Protein AF-A0A3C0CYF7-F1 (afdb_monomer_lite)

pLDDT: mean 88.31, std 9.54, range [50.06, 97.88]

Sequence (142 aa):
ATLWSIFGPGAKTVRYLGENRQKQIEIIWNNGCRGILNIGKIDSWLPSYALVVTNKAVHSITLDTSRVYRALLENVLPYLAGETEAPPIPMTELIEPEMAAVAMMKSKNLGGIPVEISELSESDYAYDGTSFGVEYRRLSGY

Foldseek 3Di:
DVVCVVPNFAWWKKWFPDDDQWTWIWIAGPVGDIDIDTGHDDPDDDFDWDWDDDPPDIDIDGDPPVCVVVVVCVQAVCCVVVVDVDHSDDPVRVCRVVLNVLQHVVNVVVVGDMDTSVPDDPVSPPDDPPVVVVVVCVVVVD

Structure (mmCIF, N/CA/C/O backbone):
data_AF-A0A3C0CYF7-F1
#
_entry.id   AF-A0A3C0CYF7-F1
#
loop_
_atom_site.group_PDB
_atom_site.id
_atom_site.type_symbol
_atom_site.label_atom_id
_atom_site.label_alt_id
_atom_site.label_comp_id
_atom_site.label_asym_id
_atom_site.label_entity_id
_atom_site.label_seq_id
_atom_site.pdbx_PDB_ins_code
_atom_site.Cartn_x
_atom_site.Cartn_y
_atom_site.Cartn_z
_atom_site.occupancy
_atom_site.B_iso_or_equiv
_atom_site.auth_seq_id
_atom_site.auth_comp_id
_atom_site.auth_asym_id
_atom_site.auth_atom_id
_atom_site.pdbx_PDB_model_num
ATOM 1 N N . ALA A 1 1 ? 2.632 -0.909 0.286 1.00 54.41 1 ALA A N 1
ATOM 2 C CA . ALA A 1 1 ? 3.213 -2.018 -0.502 1.00 54.41 1 ALA A CA 1
ATOM 3 C C . ALA A 1 1 ? 2.452 -3.341 -0.333 1.00 54.41 1 ALA A C 1
ATOM 5 O O . ALA A 1 1 ? 1.878 -3.799 -1.305 1.00 54.41 1 ALA A O 1
ATOM 6 N N . THR A 1 2 ? 2.359 -3.941 0.863 1.00 73.62 2 THR A N 1
ATOM 7 C CA . THR A 1 2 ? 1.913 -5.348 1.005 1.00 73.62 2 THR A CA 1
ATOM 8 C C . THR A 1 2 ? 0.508 -5.669 0.473 1.00 73.62 2 THR A C 1
ATOM 10 O O . THR A 1 2 ? 0.342 -6.691 -0.178 1.00 73.62 2 THR A O 1
ATOM 13 N N . LEU A 1 3 ? -0.502 -4.821 0.711 1.00 88.00 3 LEU A N 1
ATOM 14 C CA . LEU A 1 3 ? -1.872 -5.115 0.257 1.00 88.00 3 LEU A CA 1
ATOM 15 C C . LEU A 1 3 ? -2.045 -4.981 -1.264 1.00 88.00 3 LEU A C 1
ATOM 17 O O . LEU A 1 3 ? -2.716 -5.812 -1.863 1.00 88.00 3 LEU A O 1
ATOM 21 N N . TRP A 1 4 ? -1.383 -4.008 -1.895 1.00 90.50 4 TRP A N 1
ATOM 22 C CA . TRP A 1 4 ? -1.375 -3.850 -3.356 1.00 90.50 4 TRP A CA 1
ATOM 23 C C . TRP A 1 4 ? -0.680 -5.011 -4.061 1.00 90.50 4 TRP A C 1
ATOM 25 O O . TRP A 1 4 ? -1.128 -5.441 -5.114 1.00 90.50 4 TRP A O 1
ATOM 35 N N . SER A 1 5 ? 0.358 -5.594 -3.457 1.00 86.44 5 SER A N 1
ATOM 36 C CA . SER A 1 5 ? 0.976 -6.812 -3.995 1.00 86.44 5 SER A CA 1
ATOM 37 C C . SER A 1 5 ? 0.053 -8.039 -3.938 1.00 86.44 5 SER A C 1
ATOM 39 O O . SER A 1 5 ? 0.290 -8.997 -4.665 1.00 86.44 5 SER A O 1
ATOM 41 N N . ILE A 1 6 ? -0.973 -8.033 -3.076 1.00 89.12 6 ILE A N 1
ATOM 42 C CA . ILE A 1 6 ? -1.930 -9.143 -2.923 1.00 89.12 6 ILE A CA 1
ATOM 43 C C . ILE A 1 6 ? -3.177 -8.918 -3.785 1.00 89.12 6 ILE A C 1
ATOM 45 O O . ILE A 1 6 ? -3.621 -9.837 -4.467 1.00 89.12 6 ILE A O 1
ATOM 49 N N . PHE A 1 7 ? -3.759 -7.719 -3.734 1.00 90.75 7 PHE A N 1
ATOM 50 C CA . PHE A 1 7 ? -5.033 -7.409 -4.390 1.00 90.75 7 PHE A CA 1
ATOM 51 C C . PHE A 1 7 ? -4.885 -6.717 -5.746 1.00 90.75 7 PHE A C 1
ATOM 53 O O . PHE A 1 7 ? -5.867 -6.631 -6.481 1.00 90.75 7 PHE A O 1
ATOM 60 N N . GLY A 1 8 ? -3.682 -6.258 -6.091 1.00 91.31 8 GLY A N 1
ATOM 61 C CA . GLY A 1 8 ? -3.451 -5.407 -7.251 1.00 91.31 8 GLY A CA 1
ATOM 62 C C . GLY A 1 8 ? -3.902 -3.959 -7.020 1.00 91.31 8 GLY A C 1
ATOM 63 O O . GLY A 1 8 ? -4.227 -3.570 -5.887 1.00 91.31 8 GLY A O 1
ATOM 64 N N . PRO A 1 9 ? -3.904 -3.149 -8.090 1.00 92.81 9 PRO A N 1
ATOM 65 C CA . PRO A 1 9 ? -4.405 -1.783 -8.044 1.00 92.81 9 PRO A CA 1
ATOM 66 C C . PRO A 1 9 ? -5.936 -1.732 -7.909 1.00 92.81 9 PRO A C 1
ATOM 68 O O . PRO A 1 9 ? -6.634 -2.741 -8.049 1.00 92.81 9 PRO A O 1
ATOM 71 N N . GLY A 1 10 ? -6.481 -0.542 -7.669 1.00 94.50 10 GLY A N 1
ATOM 72 C CA . GLY A 1 10 ? -7.923 -0.287 -7.612 1.00 94.50 10 GLY A CA 1
ATOM 73 C C . GLY A 1 10 ? -8.471 -0.150 -6.194 1.00 94.50 10 GLY A C 1
ATOM 74 O O . GLY A 1 10 ? -9.608 -0.558 -5.933 1.00 94.50 10 GLY A O 1
ATOM 75 N N . ALA A 1 11 ? -7.675 0.404 -5.283 1.00 95.62 11 ALA A N 1
ATOM 76 C CA . ALA A 1 11 ? -8.147 0.879 -3.996 1.00 95.62 11 ALA A CA 1
ATOM 77 C C . ALA A 1 11 ? -9.202 1.974 -4.224 1.00 95.62 11 ALA A C 1
ATOM 79 O O . ALA A 1 11 ? -9.016 2.905 -5.004 1.00 95.62 11 ALA A O 1
ATOM 80 N N . LYS A 1 12 ? -10.341 1.844 -3.550 1.00 97.06 12 LYS A N 1
ATOM 81 C CA . LYS A 1 12 ? -11.504 2.714 -3.738 1.00 97.06 12 LYS A CA 1
ATOM 82 C C . LYS A 1 12 ? -11.739 3.600 -2.529 1.00 97.06 12 LYS A C 1
ATOM 84 O O . LYS A 1 12 ? -11.816 4.818 -2.652 1.00 97.06 12 LYS A O 1
ATOM 89 N N . THR A 1 13 ? -11.871 2.984 -1.361 1.00 97.69 13 THR A N 1
ATOM 90 C CA . THR A 1 13 ? -12.285 3.666 -0.134 1.00 97.69 13 THR A CA 1
ATOM 91 C C . THR A 1 13 ? -11.305 3.351 0.976 1.00 97.69 13 THR A C 1
ATOM 93 O O . THR A 1 13 ? -10.892 2.201 1.131 1.00 97.69 13 THR A O 1
ATOM 96 N N . VAL A 1 14 ? -10.958 4.360 1.769 1.00 97.69 14 VAL A N 1
ATOM 97 C CA . VAL A 1 14 ? -10.064 4.228 2.917 1.00 97.69 14 VAL A CA 1
ATOM 98 C C . VAL A 1 14 ? -10.744 4.763 4.165 1.00 97.69 14 VAL A C 1
ATOM 100 O O . VAL A 1 14 ? -11.390 5.811 4.143 1.00 97.69 14 VAL A O 1
ATOM 103 N N . ARG A 1 15 ? -10.587 4.047 5.276 1.00 97.88 15 A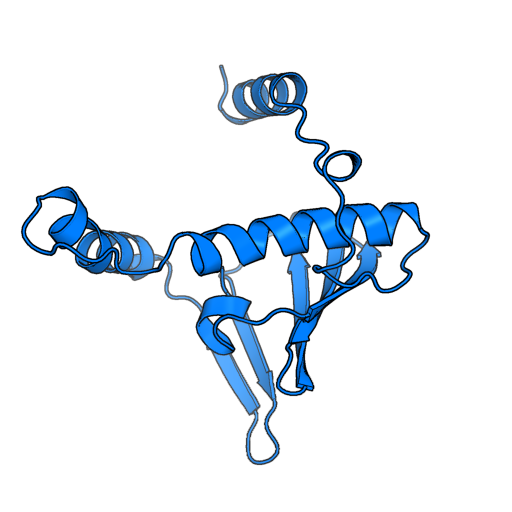RG A N 1
ATOM 104 C CA . ARG A 1 15 ? -11.141 4.428 6.570 1.00 97.88 15 ARG A CA 1
ATOM 105 C C . ARG A 1 15 ? -10.112 4.250 7.676 1.00 97.88 15 ARG A C 1
ATOM 107 O O . ARG A 1 15 ? -9.550 3.172 7.857 1.00 97.88 15 ARG A O 1
ATOM 114 N N . TYR A 1 16 ? -9.909 5.293 8.467 1.00 97.19 16 TYR A N 1
ATOM 115 C CA . TYR A 1 16 ? -9.177 5.193 9.721 1.00 97.19 16 TYR A CA 1
ATOM 116 C C . TYR A 1 16 ? -10.065 4.536 10.786 1.00 97.19 16 TYR A C 1
ATOM 118 O O . TYR A 1 16 ? -11.136 5.050 11.107 1.00 97.19 16 TYR A O 1
ATOM 126 N N . LEU A 1 17 ? -9.631 3.395 11.326 1.00 96.38 17 LEU A N 1
ATOM 127 C CA . LEU A 1 17 ? -10.397 2.642 12.327 1.00 96.38 17 LEU A CA 1
ATOM 128 C C . LEU A 1 17 ? -10.037 3.031 13.764 1.00 96.38 17 LEU A C 1
ATOM 130 O O . LEU A 1 17 ? -10.855 2.876 14.667 1.00 96.38 17 LEU A O 1
ATOM 134 N N . GLY A 1 18 ? -8.819 3.524 13.987 1.00 93.56 18 GLY A N 1
ATOM 135 C CA . GLY A 1 18 ? -8.330 3.881 15.313 1.00 93.56 18 GLY A CA 1
ATOM 136 C C . GLY A 1 18 ? -6.842 3.607 15.484 1.00 93.56 18 GLY A C 1
ATOM 137 O O . GLY A 1 18 ? -6.152 3.167 14.564 1.00 93.56 18 GLY A O 1
ATOM 138 N N . GLU A 1 19 ? -6.347 3.870 16.688 1.00 90.88 19 GLU A N 1
ATOM 139 C CA . GLU A 1 19 ? -4.950 3.657 17.050 1.00 90.88 19 GLU A CA 1
ATOM 140 C C . GLU A 1 19 ? -4.871 3.146 18.488 1.00 90.88 19 GLU A C 1
ATOM 142 O O . GLU A 1 19 ? -5.268 3.834 19.421 1.00 90.88 19 GLU A O 1
ATOM 147 N N . ASN A 1 20 ? -4.360 1.926 18.651 1.00 80.56 20 ASN A N 1
ATOM 148 C CA . ASN A 1 20 ? -4.058 1.309 19.943 1.00 80.56 20 ASN A CA 1
ATOM 149 C C . ASN A 1 20 ? -2.658 0.699 19.833 1.00 80.56 20 ASN A C 1
ATOM 151 O O . ASN A 1 20 ? -2.509 -0.454 19.433 1.00 80.56 20 ASN A O 1
ATOM 155 N N . ARG A 1 21 ? -1.623 1.509 20.105 1.00 84.38 21 ARG A N 1
ATOM 156 C CA . ARG A 1 21 ? -0.186 1.277 19.798 1.00 84.38 21 ARG A CA 1
ATOM 157 C C . ARG A 1 21 ? 0.164 1.223 18.307 1.00 84.38 21 ARG A C 1
ATOM 159 O O . ARG A 1 21 ? 1.212 1.724 17.910 1.00 84.38 21 ARG A O 1
ATOM 166 N N . GLN A 1 22 ? -0.716 0.659 17.488 1.00 86.81 22 GLN A N 1
ATOM 167 C CA . GLN A 1 22 ? -0.646 0.689 16.032 1.00 86.81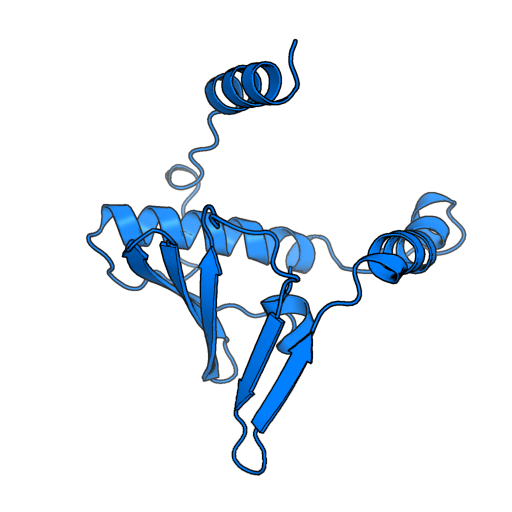 22 GLN A CA 1
ATOM 168 C C . GLN A 1 22 ? -1.904 1.340 15.466 1.00 86.81 22 GLN A C 1
ATOM 170 O O . GLN A 1 22 ? -3.005 1.139 15.985 1.00 86.81 22 GLN A O 1
ATOM 175 N N . LYS A 1 23 ? -1.731 2.104 14.390 1.00 91.06 23 LYS A N 1
ATOM 176 C CA . LYS A 1 23 ? -2.814 2.634 13.564 1.00 91.06 23 LYS A CA 1
ATOM 177 C C . LYS A 1 23 ? -3.439 1.489 12.784 1.00 91.06 23 LYS A C 1
ATOM 179 O O . LYS A 1 23 ? -2.712 0.699 12.182 1.00 91.06 23 LYS A O 1
ATOM 184 N N . GLN A 1 24 ? -4.763 1.439 12.773 1.00 94.56 24 GLN A N 1
ATOM 185 C CA . GLN A 1 24 ? -5.536 0.495 11.980 1.00 94.56 24 GLN A CA 1
ATOM 186 C C . GLN A 1 24 ? -6.259 1.236 10.864 1.00 94.56 24 GLN A C 1
ATOM 188 O O . GLN A 1 24 ? -6.941 2.240 11.094 1.00 94.56 24 GLN A O 1
ATOM 193 N N . ILE A 1 25 ? -6.096 0.730 9.650 1.00 95.44 25 ILE A N 1
ATOM 194 C CA . ILE A 1 25 ? -6.617 1.342 8.434 1.00 95.44 25 ILE A CA 1
ATOM 195 C C . ILE A 1 25 ? -7.380 0.270 7.674 1.00 95.44 25 ILE A C 1
ATOM 197 O O . ILE A 1 25 ? -6.841 -0.796 7.394 1.00 95.44 25 ILE A O 1
ATOM 201 N N . GLU A 1 26 ? -8.625 0.551 7.335 1.00 97.38 26 GLU A N 1
ATOM 202 C CA . GLU A 1 26 ? -9.413 -0.249 6.408 1.00 97.38 26 GLU A CA 1
ATOM 203 C C . GLU A 1 26 ? -9.279 0.324 5.000 1.00 97.38 26 GLU A C 1
ATOM 205 O O . GLU A 1 26 ? -9.347 1.537 4.806 1.00 97.38 26 GLU A O 1
ATOM 210 N N . ILE A 1 27 ? -9.109 -0.561 4.021 1.00 97.25 27 ILE A N 1
ATOM 211 C CA . ILE A 1 27 ? -9.087 -0.220 2.601 1.00 97.25 27 ILE A CA 1
ATOM 212 C C . ILE A 1 27 ? -10.021 -1.184 1.869 1.00 97.25 27 ILE A C 1
ATOM 214 O O . ILE A 1 27 ? -9.980 -2.396 2.099 1.00 97.25 27 ILE A O 1
ATOM 218 N N . ILE A 1 28 ? -10.866 -0.648 0.994 1.00 97.50 28 ILE A N 1
ATOM 219 C CA . ILE A 1 28 ? -11.791 -1.405 0.149 1.00 97.50 28 ILE A CA 1
ATOM 220 C C . ILE A 1 28 ? -11.399 -1.177 -1.307 1.00 97.50 28 ILE A C 1
ATOM 222 O O . ILE A 1 28 ? -11.237 -0.032 -1.724 1.00 97.50 28 ILE A O 1
ATOM 226 N N . TRP A 1 29 ? -11.260 -2.258 -2.070 1.00 96.75 29 TRP A N 1
ATOM 227 C CA . TRP A 1 29 ? -10.974 -2.236 -3.505 1.00 96.75 29 TRP A CA 1
ATOM 228 C C . TRP A 1 29 ? -12.263 -2.242 -4.332 1.00 96.75 29 TRP A C 1
ATOM 230 O O . TRP A 1 29 ? -13.317 -2.687 -3.873 1.00 96.75 29 TRP A O 1
ATOM 240 N N . ASN A 1 30 ? -12.174 -1.811 -5.592 1.00 95.81 30 ASN A N 1
ATOM 241 C CA . ASN A 1 30 ? -13.292 -1.802 -6.547 1.00 95.81 30 ASN A CA 1
ATOM 242 C C . ASN A 1 30 ? -13.924 -3.185 -6.774 1.00 95.81 30 ASN A C 1
ATOM 244 O O . ASN A 1 30 ? -15.107 -3.287 -7.087 1.00 95.81 30 ASN A O 1
ATOM 248 N N . ASN A 1 31 ? -13.149 -4.254 -6.592 1.00 92.31 31 ASN A N 1
ATOM 249 C CA . ASN A 1 31 ? -13.611 -5.639 -6.697 1.00 92.31 31 ASN A CA 1
ATOM 250 C C . ASN A 1 31 ? -14.309 -6.158 -5.420 1.00 92.31 31 ASN A C 1
ATOM 252 O O . ASN A 1 31 ? -14.685 -7.328 -5.363 1.00 92.31 31 ASN A O 1
ATOM 256 N N . GLY A 1 32 ? -14.464 -5.319 -4.390 1.00 92.94 32 GLY A N 1
ATOM 257 C CA . GLY A 1 32 ? -15.079 -5.675 -3.111 1.00 92.94 32 GLY A CA 1
ATOM 258 C C . GLY A 1 32 ? -14.131 -6.337 -2.106 1.00 92.94 32 GLY A C 1
ATOM 259 O O . GLY A 1 32 ? -14.554 -6.631 -0.986 1.00 92.94 32 GLY A O 1
ATOM 260 N N . CYS A 1 33 ? -12.858 -6.556 -2.451 1.00 94.81 33 CYS A N 1
ATOM 261 C CA . CYS A 1 33 ? -11.864 -7.015 -1.486 1.00 94.81 33 CYS A CA 1
ATOM 262 C C . CYS A 1 33 ? -11.647 -5.959 -0.396 1.00 94.81 33 CYS A C 1
ATOM 264 O O . CYS A 1 33 ? -11.604 -4.757 -0.661 1.00 94.81 33 CYS A O 1
ATOM 266 N N . ARG A 1 34 ? -11.484 -6.428 0.843 1.00 96.25 34 ARG A N 1
ATOM 267 C CA . ARG A 1 34 ? -11.257 -5.590 2.021 1.00 96.25 34 ARG A CA 1
ATOM 268 C C . ARG A 1 34 ? -9.932 -5.968 2.664 1.00 96.25 34 ARG A C 1
ATOM 270 O O . ARG A 1 34 ? -9.719 -7.128 3.011 1.00 96.25 34 ARG A O 1
ATOM 277 N N . GLY A 1 35 ? -9.073 -4.978 2.855 1.00 95.31 35 GLY A N 1
ATOM 278 C CA . GLY A 1 35 ? -7.827 -5.097 3.598 1.00 95.31 35 GLY A CA 1
ATOM 279 C C . GLY A 1 35 ? -7.891 -4.309 4.900 1.00 95.31 35 GLY A C 1
ATOM 280 O O . GLY A 1 35 ? -8.464 -3.222 4.946 1.00 95.31 35 GLY A O 1
ATOM 281 N N . ILE A 1 36 ? -7.276 -4.850 5.952 1.00 94.81 36 ILE A N 1
ATOM 282 C CA . ILE A 1 36 ? -6.986 -4.106 7.179 1.00 94.81 36 ILE A CA 1
ATOM 283 C C . ILE A 1 36 ? -5.473 -4.062 7.343 1.00 94.81 36 ILE A C 1
ATOM 285 O O . ILE A 1 36 ? -4.802 -5.094 7.326 1.00 94.81 36 ILE A O 1
ATOM 289 N N . LEU A 1 37 ? -4.946 -2.854 7.475 1.00 92.81 37 LEU A N 1
ATOM 290 C CA . LEU A 1 37 ? -3.532 -2.574 7.608 1.00 92.81 37 LEU A CA 1
ATOM 291 C C . LEU A 1 37 ? -3.250 -2.042 9.010 1.00 92.81 37 LEU A C 1
ATOM 293 O O . LEU A 1 37 ? -3.804 -1.021 9.416 1.00 92.81 37 LEU A O 1
ATOM 297 N N . ASN A 1 38 ? -2.356 -2.728 9.719 1.00 91.12 38 ASN A N 1
ATOM 298 C CA . ASN A 1 38 ? -1.874 -2.321 11.032 1.00 91.12 38 ASN A CA 1
ATOM 299 C C . ASN A 1 38 ? -0.454 -1.772 10.891 1.00 91.12 38 ASN A C 1
ATOM 301 O O . ASN A 1 38 ? 0.451 -2.496 10.474 1.00 91.12 38 ASN A O 1
ATOM 305 N N . ILE A 1 39 ? -0.256 -0.493 11.216 1.00 87.12 39 ILE A N 1
ATOM 306 C CA . ILE A 1 39 ? 1.046 0.181 11.129 1.00 87.12 39 ILE A CA 1
ATOM 307 C C . ILE A 1 39 ? 1.334 0.900 12.439 1.00 87.12 39 ILE A C 1
ATOM 309 O O . ILE A 1 39 ? 0.561 1.740 12.891 1.00 87.12 39 ILE A O 1
ATOM 313 N N . GLY A 1 40 ? 2.492 0.639 13.028 1.00 83.75 40 GLY A N 1
ATOM 314 C CA . GLY A 1 40 ? 2.971 1.387 14.181 1.00 83.75 40 GLY A CA 1
ATOM 315 C C . GLY A 1 40 ? 4.230 0.777 14.763 1.00 83.75 40 GLY A C 1
ATOM 316 O O . GLY A 1 40 ? 4.731 -0.235 14.268 1.00 83.75 40 GLY A O 1
ATOM 317 N N . LYS A 1 41 ? 4.739 1.405 15.823 1.00 77.81 41 LYS A N 1
ATOM 318 C CA . LYS A 1 41 ? 5.894 0.882 16.551 1.00 77.81 41 LYS A CA 1
ATOM 319 C C . LYS A 1 41 ? 5.539 -0.462 17.182 1.00 77.81 41 LYS A C 1
ATOM 321 O O . LYS A 1 41 ? 4.430 -0.660 17.673 1.00 77.81 41 LYS A O 1
ATOM 326 N N . ILE A 1 42 ? 6.505 -1.366 17.148 1.00 75.44 42 ILE A N 1
ATOM 327 C CA . ILE A 1 42 ? 6.448 -2.673 17.791 1.00 75.44 42 ILE A CA 1
ATOM 328 C C . ILE A 1 42 ? 7.582 -2.747 18.806 1.00 75.44 42 ILE A C 1
ATOM 330 O O . ILE A 1 42 ? 8.689 -2.288 18.529 1.00 75.44 42 ILE A O 1
ATOM 334 N N . ASP A 1 43 ? 7.298 -3.312 19.977 1.00 74.25 4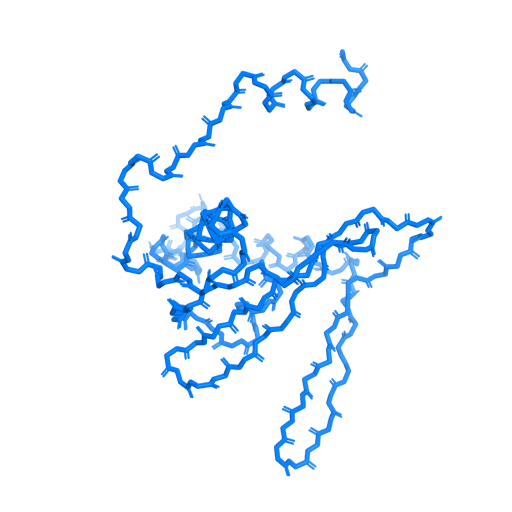3 ASP A N 1
ATOM 335 C CA . ASP A 1 43 ? 8.270 -3.441 21.073 1.00 74.25 43 ASP A CA 1
ATOM 336 C C . ASP A 1 43 ? 9.336 -4.513 20.785 1.00 74.25 43 ASP A C 1
ATOM 338 O O . ASP A 1 43 ? 10.329 -4.647 21.494 1.00 74.25 43 ASP A O 1
ATOM 342 N N . SER A 1 44 ? 9.129 -5.324 19.750 1.00 73.25 44 SER A N 1
ATOM 343 C CA . SER A 1 44 ? 10.027 -6.397 19.332 1.00 73.25 44 SER A CA 1
ATOM 344 C C . SER A 1 44 ? 9.976 -6.545 17.821 1.00 73.25 44 SER A C 1
ATOM 346 O O . SER A 1 44 ? 8.933 -6.314 17.213 1.00 73.25 44 SER A O 1
ATOM 348 N N . TRP A 1 45 ? 11.099 -6.926 17.213 1.00 69.19 45 TRP A N 1
ATOM 349 C CA . TRP A 1 45 ? 11.172 -7.132 15.771 1.00 69.19 45 TRP A CA 1
ATOM 350 C C . TRP A 1 45 ? 10.236 -8.268 15.344 1.00 69.19 45 TRP A C 1
ATOM 352 O O . TRP A 1 45 ? 10.337 -9.387 15.846 1.00 69.19 45 TRP A O 1
ATOM 362 N N . LEU A 1 46 ? 9.331 -7.973 14.411 1.00 64.50 46 LEU A N 1
ATOM 363 C CA . LEU A 1 46 ? 8.453 -8.945 13.770 1.00 64.50 46 LEU A CA 1
ATOM 364 C C . LEU A 1 46 ? 8.534 -8.748 12.253 1.00 64.50 46 LEU A C 1
ATOM 366 O O . LEU A 1 46 ? 8.445 -7.605 11.793 1.00 64.50 46 LEU A O 1
ATOM 370 N N . PRO A 1 47 ? 8.678 -9.830 11.468 1.00 71.38 47 PRO A N 1
ATOM 371 C CA . PRO A 1 47 ? 8.575 -9.733 10.023 1.00 71.38 47 PRO A CA 1
ATOM 372 C C . PRO A 1 47 ? 7.154 -9.318 9.639 1.00 71.38 47 PRO A C 1
ATOM 374 O O . PRO A 1 47 ? 6.174 -9.710 10.278 1.00 71.38 47 PRO A O 1
ATOM 377 N N . SER A 1 48 ? 7.034 -8.541 8.565 1.00 82.00 48 SER A N 1
ATOM 378 C CA . SER A 1 48 ? 5.734 -8.217 7.984 1.00 82.00 48 SER A CA 1
ATOM 379 C C . SER A 1 48 ? 5.001 -9.505 7.609 1.00 82.00 48 SER A C 1
ATOM 381 O O . SER A 1 48 ? 5.556 -10.368 6.925 1.00 82.00 48 SER A O 1
ATOM 383 N N . TYR A 1 49 ? 3.747 -9.623 8.030 1.00 86.94 49 TYR A N 1
ATOM 384 C CA . TYR A 1 49 ? 2.892 -10.756 7.701 1.00 86.94 49 TYR A CA 1
ATOM 385 C C . TYR A 1 49 ? 1.546 -10.282 7.161 1.00 86.94 49 TYR A C 1
ATOM 387 O O . TYR A 1 49 ? 1.107 -9.161 7.422 1.00 86.94 49 TYR A O 1
ATOM 395 N N . ALA A 1 50 ? 0.889 -11.151 6.405 1.00 89.75 50 ALA A N 1
ATOM 396 C CA . ALA A 1 50 ? -0.466 -10.960 5.922 1.00 89.75 50 ALA A CA 1
ATOM 397 C C . ALA A 1 50 ? -1.277 -12.234 6.160 1.00 89.75 50 ALA A C 1
ATOM 399 O O . ALA A 1 50 ? -0.785 -13.349 5.976 1.00 89.75 50 ALA A O 1
ATOM 400 N N . LEU A 1 51 ? -2.532 -12.057 6.563 1.00 92.38 51 LEU A N 1
ATOM 401 C CA . LEU A 1 51 ? -3.523 -13.123 6.614 1.00 92.38 51 LEU A CA 1
ATOM 402 C C . LEU A 1 51 ? -4.557 -12.845 5.530 1.00 92.38 51 LEU A C 1
ATOM 404 O O . LEU A 1 51 ? -5.222 -11.811 5.555 1.00 92.38 51 LEU A O 1
ATOM 408 N N . VAL A 1 52 ? -4.672 -13.763 4.578 1.00 92.81 52 VAL A N 1
ATOM 409 C CA . VAL A 1 52 ? -5.634 -13.680 3.481 1.00 92.81 52 VAL A CA 1
ATOM 410 C C . VAL A 1 52 ? -6.713 -14.718 3.727 1.00 92.81 52 VAL A C 1
ATOM 412 O O . VAL A 1 52 ? -6.452 -15.920 3.722 1.00 92.81 52 VAL A O 1
ATOM 415 N N . VAL A 1 53 ? -7.933 -14.245 3.953 1.00 94.50 53 VAL A N 1
ATOM 416 C CA . VAL A 1 53 ? -9.105 -15.098 4.147 1.00 94.50 53 VAL A CA 1
ATOM 417 C C . VAL A 1 53 ? -9.911 -15.102 2.857 1.00 94.50 53 VAL A C 1
ATOM 419 O O . VAL A 1 53 ? -10.312 -14.051 2.363 1.00 94.50 53 VAL A O 1
ATOM 422 N N . THR A 1 54 ? -10.144 -16.291 2.312 1.00 92.38 54 THR A N 1
ATOM 423 C CA . THR A 1 54 ? -10.991 -16.515 1.134 1.00 92.38 54 THR A CA 1
ATOM 424 C C . THR A 1 54 ? -12.210 -17.353 1.522 1.00 92.38 54 THR A C 1
ATOM 426 O O . THR A 1 54 ? -12.328 -17.814 2.656 1.00 92.38 54 THR A O 1
ATOM 429 N N . ASN A 1 55 ? -13.108 -17.614 0.572 1.00 92.44 55 ASN A N 1
ATOM 430 C CA . ASN A 1 55 ? -14.236 -18.525 0.786 1.00 92.44 55 ASN A CA 1
ATOM 431 C C . ASN A 1 55 ? -13.836 -20.009 0.909 1.00 92.44 55 ASN A C 1
ATOM 433 O O . ASN A 1 55 ? -14.681 -20.829 1.258 1.00 92.44 55 ASN A O 1
ATOM 437 N N . LYS A 1 56 ? -12.586 -20.368 0.589 1.00 95.00 56 LYS A N 1
ATOM 438 C CA . LYS A 1 56 ? -12.106 -21.761 0.566 1.00 95.00 56 LYS A CA 1
ATOM 439 C C . LYS A 1 56 ? -11.022 -22.046 1.598 1.00 95.00 56 LYS A C 1
ATOM 441 O O . LYS A 1 56 ? -10.913 -23.176 2.061 1.00 95.00 56 LYS A O 1
ATOM 446 N N . ALA A 1 57 ? -10.196 -21.055 1.913 1.00 94.62 57 ALA A N 1
ATOM 447 C CA . ALA A 1 57 ? -9.011 -21.241 2.734 1.00 94.62 57 ALA A CA 1
ATOM 448 C C . ALA A 1 57 ? -8.558 -19.942 3.403 1.00 94.62 57 ALA A C 1
ATOM 450 O O . ALA A 1 57 ? -8.864 -18.834 2.949 1.00 94.62 57 ALA A O 1
ATOM 451 N N . VAL A 1 58 ? -7.768 -20.116 4.461 1.00 95.50 58 VAL A N 1
ATOM 452 C CA . VAL A 1 58 ? -6.993 -19.058 5.104 1.00 95.50 58 VAL A CA 1
ATOM 453 C C . VAL A 1 58 ? -5.528 -19.270 4.748 1.00 95.50 58 VAL A C 1
ATOM 455 O O . VAL A 1 58 ? -4.985 -20.353 4.961 1.00 95.50 58 VAL A O 1
ATOM 458 N N . HIS A 1 59 ? -4.891 -18.233 4.219 1.00 92.81 59 HIS A N 1
ATOM 459 C CA . HIS A 1 59 ? -3.474 -18.228 3.881 1.00 92.81 59 HIS A CA 1
ATOM 460 C C . HIS A 1 59 ? -2.732 -17.277 4.816 1.00 92.81 59 HIS A C 1
ATOM 462 O O . HIS A 1 59 ? -3.148 -16.134 5.005 1.00 92.81 59 HIS A O 1
ATOM 468 N N . SER A 1 60 ? -1.621 -17.743 5.382 1.00 92.00 60 SER A N 1
ATOM 469 C CA . SER A 1 60 ? -0.681 -16.897 6.112 1.00 92.00 60 SER A CA 1
ATOM 470 C C . SER A 1 60 ? 0.566 -16.703 5.265 1.00 92.00 60 SER A C 1
ATOM 472 O O . SER A 1 60 ? 1.162 -17.673 4.799 1.00 92.00 60 SER A O 1
ATOM 474 N N . ILE A 1 61 ? 0.923 -15.445 5.034 1.00 89.62 61 ILE A N 1
ATOM 475 C CA . ILE A 1 61 ? 2.100 -15.048 4.272 1.00 89.62 61 ILE A CA 1
ATOM 476 C C . ILE A 1 61 ? 3.026 -14.324 5.238 1.00 89.62 61 ILE A C 1
ATOM 478 O O . ILE A 1 61 ? 2.638 -13.322 5.836 1.00 89.62 61 ILE A O 1
ATOM 482 N N . THR A 1 62 ? 4.254 -14.808 5.371 1.00 87.88 62 THR A N 1
ATOM 483 C CA . THR A 1 62 ? 5.320 -14.122 6.105 1.00 87.88 62 THR A CA 1
ATOM 484 C C . THR A 1 62 ? 6.374 -13.675 5.110 1.00 87.88 62 THR A C 1
ATOM 486 O O . THR A 1 62 ? 6.822 -14.464 4.278 1.00 87.88 62 THR A O 1
ATOM 489 N N . LEU A 1 63 ? 6.749 -12.400 5.167 1.00 82.75 63 LEU A N 1
ATOM 490 C CA . LEU A 1 63 ? 7.732 -11.837 4.255 1.00 82.75 63 LEU A CA 1
ATOM 491 C C . LEU A 1 63 ? 9.143 -12.307 4.629 1.00 82.75 63 LEU A C 1
ATOM 493 O O . LEU A 1 63 ? 9.621 -12.036 5.729 1.00 82.75 63 LEU A O 1
ATOM 497 N N . ASP A 1 64 ? 9.827 -12.946 3.683 1.00 84.69 64 ASP A N 1
ATOM 498 C CA . ASP A 1 64 ? 11.260 -13.221 3.784 1.00 84.69 64 ASP A CA 1
ATOM 499 C C . ASP A 1 64 ? 12.051 -11.965 3.399 1.00 84.69 64 ASP A C 1
ATOM 501 O O . ASP A 1 64 ? 12.297 -11.682 2.222 1.00 84.69 64 ASP A O 1
ATOM 505 N N . THR A 1 65 ? 12.444 -11.193 4.411 1.00 81.56 65 THR A N 1
ATOM 506 C CA . THR A 1 65 ? 13.149 -9.917 4.242 1.00 81.56 65 THR A CA 1
ATOM 507 C C . THR A 1 65 ? 14.507 -10.064 3.556 1.00 81.56 65 THR A C 1
ATOM 509 O O . THR A 1 65 ? 14.972 -9.101 2.947 1.00 81.56 65 THR A O 1
ATOM 512 N N . SER A 1 66 ? 15.119 -11.255 3.575 1.00 85.56 66 SER A N 1
ATOM 513 C CA . SER A 1 66 ? 16.424 -11.497 2.946 1.00 85.56 66 SER A CA 1
ATOM 514 C C . SER A 1 66 ? 16.373 -11.461 1.414 1.00 85.56 66 SER A C 1
ATOM 516 O O . SER A 1 66 ? 17.388 -11.214 0.760 1.00 85.56 66 SER A O 1
ATOM 518 N N . ARG A 1 67 ? 15.187 -11.661 0.823 1.00 86.81 67 ARG A N 1
ATOM 519 C CA . ARG A 1 67 ? 15.000 -11.763 -0.635 1.00 86.81 67 ARG A CA 1
ATOM 520 C C . ARG A 1 67 ? 14.425 -10.504 -1.278 1.00 86.81 67 ARG A C 1
ATOM 522 O O . ARG A 1 67 ? 14.554 -10.339 -2.488 1.00 86.81 67 ARG A O 1
ATOM 529 N N . VAL A 1 68 ? 13.828 -9.609 -0.489 1.00 86.06 68 VAL A N 1
ATOM 530 C CA . VAL A 1 68 ? 13.066 -8.449 -0.991 1.00 86.06 68 VAL A CA 1
ATOM 531 C C . VAL A 1 68 ? 13.932 -7.503 -1.817 1.00 86.06 68 VAL A C 1
ATOM 533 O O . VAL A 1 68 ? 13.533 -7.104 -2.905 1.00 86.06 68 VAL A O 1
ATOM 536 N N . TYR A 1 69 ? 15.124 -7.159 -1.327 1.00 88.69 69 TYR A N 1
ATOM 537 C CA . TYR A 1 69 ? 15.978 -6.184 -2.008 1.00 88.69 69 TYR A CA 1
ATOM 538 C C . TYR A 1 69 ? 16.497 -6.703 -3.352 1.00 88.69 69 TYR A C 1
ATOM 540 O O . TYR A 1 69 ? 16.467 -5.989 -4.351 1.00 88.69 69 TYR A O 1
ATOM 548 N N . ARG A 1 70 ? 16.908 -7.977 -3.396 1.00 92.75 70 ARG A N 1
ATOM 549 C CA . ARG A 1 70 ? 17.298 -8.640 -4.645 1.00 92.75 70 ARG A CA 1
ATOM 550 C C . ARG A 1 70 ? 16.138 -8.649 -5.639 1.00 92.75 70 ARG A C 1
ATOM 552 O O . ARG A 1 70 ? 16.323 -8.211 -6.766 1.00 92.75 70 ARG A O 1
ATOM 559 N N . ALA A 1 71 ? 14.955 -9.084 -5.201 1.00 91.38 71 ALA A N 1
ATOM 560 C CA . ALA A 1 71 ? 13.774 -9.134 -6.057 1.00 91.38 71 ALA A CA 1
ATOM 561 C C . ALA A 1 71 ? 13.404 -7.745 -6.604 1.00 91.38 71 ALA A C 1
ATOM 563 O O . ALA A 1 71 ? 13.065 -7.620 -7.776 1.00 91.38 71 ALA A O 1
ATOM 564 N N . LEU A 1 72 ? 13.514 -6.689 -5.790 1.00 91.62 72 LEU A N 1
ATOM 565 C CA . LEU A 1 72 ? 13.304 -5.313 -6.243 1.00 91.62 72 LEU A CA 1
ATOM 566 C C . LEU A 1 72 ? 14.272 -4.940 -7.374 1.00 91.62 72 LEU A C 1
ATOM 568 O O . LEU A 1 72 ? 13.832 -4.473 -8.422 1.00 91.62 72 LEU A O 1
ATOM 572 N N . LEU A 1 73 ? 15.575 -5.155 -7.174 1.00 94.81 73 LEU A N 1
ATOM 573 C CA . LEU A 1 73 ? 16.590 -4.814 -8.173 1.00 94.81 73 LEU A CA 1
ATOM 574 C C . LEU A 1 73 ? 16.401 -5.597 -9.473 1.00 94.81 73 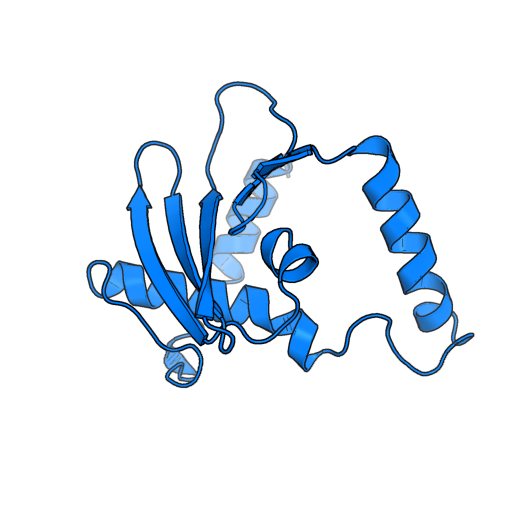LEU A C 1
ATOM 576 O O . LEU A 1 73 ? 16.449 -5.002 -10.544 1.00 94.81 73 LEU A O 1
ATOM 580 N N . GLU A 1 74 ? 16.127 -6.898 -9.384 1.00 95.12 74 GLU A N 1
ATOM 581 C CA . GLU A 1 74 ? 15.887 -7.755 -10.553 1.00 95.12 74 GLU A CA 1
ATOM 582 C C . GLU A 1 74 ? 14.702 -7.269 -11.406 1.00 95.12 74 GLU A C 1
ATOM 584 O O . GLU A 1 74 ? 14.724 -7.435 -12.620 1.00 95.12 74 GLU A O 1
ATOM 589 N N . ASN A 1 75 ? 13.697 -6.625 -10.800 1.00 92.81 75 ASN A N 1
ATOM 590 C CA . ASN A 1 75 ? 12.536 -6.097 -11.525 1.00 92.81 75 ASN A CA 1
ATOM 591 C C . ASN A 1 75 ? 12.732 -4.664 -12.044 1.00 92.81 75 ASN A C 1
ATOM 593 O O . ASN A 1 75 ? 12.155 -4.300 -13.065 1.00 92.81 75 ASN A O 1
ATOM 597 N N . VAL A 1 76 ? 13.504 -3.828 -11.345 1.00 95.00 76 VAL A N 1
ATOM 598 C CA . VAL A 1 76 ? 13.613 -2.392 -11.658 1.00 95.00 76 VAL A CA 1
ATOM 599 C C . VAL A 1 76 ? 14.823 -2.075 -12.542 1.00 95.00 76 VAL A C 1
ATOM 601 O O . VAL A 1 76 ? 14.748 -1.171 -13.375 1.00 95.00 76 VAL A O 1
ATOM 604 N N . LEU A 1 77 ? 15.933 -2.807 -12.397 1.00 96.44 77 LEU A N 1
ATOM 605 C CA . LEU A 1 77 ? 17.170 -2.514 -13.128 1.00 96.44 77 LEU A CA 1
ATOM 606 C C . LEU A 1 77 ? 17.037 -2.590 -14.657 1.00 96.44 77 LEU A C 1
ATOM 608 O O . LEU A 1 77 ? 17.567 -1.681 -15.288 1.00 96.44 77 LEU A O 1
ATOM 612 N N . PRO A 1 78 ? 16.321 -3.554 -15.271 1.00 96.50 78 PRO A N 1
ATOM 613 C CA . PRO A 1 78 ? 16.185 -3.591 -16.731 1.00 96.50 78 PRO A CA 1
ATOM 614 C C . PRO A 1 78 ? 15.548 -2.319 -17.306 1.00 96.50 78 PRO A C 1
ATOM 616 O O . PRO A 1 78 ? 15.970 -1.812 -18.342 1.00 96.50 78 PRO A O 1
ATOM 619 N N . TYR A 1 79 ? 14.562 -1.750 -16.609 1.00 95.75 79 TYR A N 1
ATOM 620 C CA . TYR A 1 79 ? 13.959 -0.475 -16.996 1.00 95.75 79 TYR A CA 1
ATOM 621 C C . TYR A 1 79 ? 14.939 0.690 -16.809 1.00 95.75 79 TYR A C 1
ATOM 623 O O . TYR A 1 79 ? 15.147 1.482 -17.725 1.00 95.75 79 TYR A O 1
ATOM 631 N N . LEU A 1 80 ? 15.604 0.770 -15.651 1.00 95.00 80 LEU A N 1
ATOM 632 C CA . LEU A 1 80 ? 16.564 1.847 -15.371 1.00 95.00 80 LEU A CA 1
ATOM 633 C C . LEU A 1 80 ? 17.811 1.806 -16.268 1.00 95.00 80 LEU A C 1
ATOM 635 O O . LEU A 1 80 ? 18.413 2.848 -16.517 1.00 95.00 80 LEU A O 1
ATOM 639 N N . ALA A 1 81 ? 18.198 0.625 -16.747 1.00 96.62 81 ALA A N 1
ATOM 640 C CA . ALA A 1 81 ? 19.297 0.428 -17.686 1.00 96.62 81 ALA A CA 1
ATOM 641 C C . ALA A 1 81 ? 18.894 0.682 -19.152 1.00 96.62 81 ALA A C 1
ATOM 643 O O . ALA A 1 81 ? 19.759 0.674 -20.026 1.00 96.62 81 ALA A O 1
ATOM 644 N N . GLY A 1 82 ? 17.605 0.913 -19.434 1.00 96.38 82 GLY A N 1
ATOM 645 C CA . GLY A 1 82 ? 17.086 1.088 -20.793 1.00 96.38 82 GLY A CA 1
ATOM 646 C C . GLY A 1 82 ? 16.973 -0.212 -21.598 1.00 96.38 82 GLY A C 1
ATOM 647 O O . GLY A 1 82 ? 16.785 -0.161 -22.809 1.00 96.38 82 GLY A O 1
ATOM 648 N N . GLU A 1 83 ? 17.075 -1.375 -20.949 1.00 96.94 83 GLU A N 1
ATOM 649 C CA . GLU A 1 83 ? 16.883 -2.692 -21.577 1.00 96.94 83 GLU A CA 1
ATOM 650 C C . GLU A 1 83 ? 15.400 -2.982 -21.855 1.00 96.94 83 GLU A C 1
ATOM 652 O O . GLU A 1 83 ? 15.064 -3.786 -22.723 1.00 96.94 83 GLU A O 1
ATOM 657 N N . THR A 1 84 ? 14.506 -2.314 -21.122 1.00 95.62 84 THR A N 1
ATOM 658 C CA . THR A 1 84 ? 13.052 -2.377 -21.311 1.00 95.62 84 THR A CA 1
ATOM 659 C C . THR A 1 84 ? 12.463 -0.970 -21.297 1.00 95.62 84 THR A C 1
ATOM 661 O O . THR A 1 84 ? 12.867 -0.140 -20.487 1.00 95.62 84 THR A O 1
ATOM 664 N N . GLU A 1 85 ? 11.500 -0.694 -22.180 1.00 92.75 85 GLU A N 1
ATOM 665 C CA . GLU A 1 85 ? 10.863 0.631 -22.273 1.00 92.75 85 GLU A CA 1
ATOM 666 C C . GLU A 1 85 ? 9.755 0.845 -21.232 1.00 92.75 85 GLU A C 1
ATOM 668 O O . GLU A 1 85 ? 9.472 1.977 -20.842 1.00 92.75 85 GLU A O 1
ATOM 673 N N . ALA A 1 86 ? 9.114 -0.236 -20.781 1.00 93.12 86 ALA A N 1
ATOM 674 C CA . ALA A 1 86 ? 8.022 -0.172 -19.820 1.00 93.12 86 ALA A CA 1
ATOM 675 C C . ALA A 1 86 ? 8.551 -0.344 -18.385 1.00 93.12 86 ALA A C 1
ATOM 677 O O . ALA A 1 86 ? 9.296 -1.294 -18.129 1.00 93.12 86 ALA A O 1
ATOM 678 N N . PRO A 1 87 ? 8.151 0.517 -17.430 1.00 92.94 87 PRO A N 1
ATOM 679 C CA . PRO A 1 87 ? 8.468 0.292 -16.028 1.00 92.94 87 PRO A CA 1
ATOM 680 C C . PRO A 1 87 ? 7.736 -0.958 -15.512 1.00 92.94 87 PRO A C 1
ATOM 682 O O . PRO A 1 87 ? 6.644 -1.271 -15.993 1.00 92.94 87 PRO A O 1
ATOM 685 N N . PRO A 1 88 ? 8.273 -1.645 -14.486 1.00 91.88 88 PRO A N 1
ATOM 686 C CA . PRO A 1 88 ? 7.636 -2.839 -13.924 1.00 91.88 88 PRO A CA 1
ATOM 687 C C . PRO A 1 88 ? 6.260 -2.551 -13.307 1.00 91.88 88 PRO A C 1
ATOM 689 O O . PRO A 1 88 ? 5.425 -3.446 -13.225 1.00 91.88 88 PRO A O 1
ATOM 692 N N . ILE A 1 89 ? 6.026 -1.310 -12.864 1.00 91.00 89 ILE A N 1
ATOM 693 C CA . ILE A 1 89 ? 4.740 -0.828 -12.355 1.00 91.00 89 ILE A CA 1
ATOM 694 C C . ILE A 1 89 ? 4.492 0.569 -12.950 1.00 91.00 89 ILE A C 1
ATOM 696 O O . ILE A 1 89 ? 5.370 1.432 -12.832 1.00 91.00 89 ILE A O 1
ATOM 700 N N . PRO A 1 90 ? 3.328 0.831 -13.570 1.00 91.56 90 PRO A N 1
ATOM 701 C CA . PRO A 1 90 ? 2.964 2.163 -14.045 1.00 91.56 90 PRO A CA 1
ATOM 702 C C . PRO A 1 90 ? 2.889 3.187 -12.906 1.00 91.56 90 PRO A C 1
ATOM 704 O O . PRO A 1 90 ? 2.451 2.871 -11.801 1.00 91.56 90 PRO A O 1
ATOM 707 N N . MET A 1 91 ? 3.224 4.451 -13.182 1.00 89.50 91 MET A N 1
ATOM 708 C CA . MET A 1 91 ? 3.193 5.515 -12.163 1.00 89.50 91 MET A CA 1
ATOM 709 C C . MET A 1 91 ? 1.806 5.687 -11.518 1.00 89.50 91 MET A C 1
ATOM 711 O O . MET A 1 91 ? 1.703 5.953 -10.323 1.00 89.50 91 MET A O 1
ATOM 715 N N . THR A 1 92 ? 0.740 5.491 -12.296 1.00 89.06 92 THR A N 1
ATOM 716 C CA . THR A 1 92 ? -0.652 5.545 -11.825 1.00 89.06 92 THR A CA 1
ATOM 717 C C . THR A 1 92 ? -0.968 4.488 -10.770 1.00 89.06 92 THR A C 1
ATOM 719 O O . THR A 1 92 ? -1.773 4.740 -9.883 1.00 89.06 92 THR A O 1
ATOM 722 N N . GLU A 1 93 ? -0.327 3.322 -10.838 1.00 90.75 93 GLU A N 1
ATOM 723 C CA . GLU A 1 93 ? -0.467 2.261 -9.835 1.00 90.75 93 GLU A CA 1
ATOM 724 C C . GLU A 1 93 ? 0.515 2.466 -8.677 1.00 90.75 93 GLU A C 1
ATOM 726 O O . GLU A 1 93 ? 0.188 2.210 -7.519 1.00 90.75 93 GLU A O 1
ATOM 731 N N . LEU A 1 94 ? 1.710 2.986 -8.972 1.00 89.69 94 LEU A N 1
ATOM 732 C CA . LEU A 1 94 ? 2.747 3.243 -7.976 1.00 89.69 94 LEU A CA 1
ATOM 733 C C . LEU A 1 94 ? 2.334 4.312 -6.954 1.00 89.69 94 LEU A C 1
ATOM 735 O O . LEU A 1 94 ? 2.725 4.214 -5.792 1.00 89.69 94 LEU A O 1
ATOM 739 N N . ILE A 1 95 ? 1.555 5.316 -7.371 1.00 90.75 95 ILE A N 1
ATOM 740 C CA . ILE A 1 95 ? 1.106 6.420 -6.505 1.00 90.75 95 ILE A CA 1
ATOM 741 C C . ILE A 1 95 ? -0.112 6.063 -5.643 1.00 90.75 95 ILE A C 1
ATOM 743 O O . ILE A 1 95 ? -0.380 6.717 -4.637 1.00 90.75 95 ILE A O 1
ATOM 747 N N . GLU A 1 96 ? -0.855 5.017 -6.001 1.00 92.44 96 GLU A N 1
ATOM 748 C CA . GLU A 1 96 ? -2.106 4.652 -5.334 1.00 92.44 96 GLU A CA 1
ATOM 749 C C . GLU A 1 96 ? -1.959 4.387 -3.816 1.00 92.44 96 GLU A C 1
ATOM 751 O O . GLU A 1 96 ? -2.813 4.850 -3.052 1.00 92.44 96 GLU A O 1
ATOM 756 N N . PRO A 1 97 ? -0.882 3.739 -3.317 1.00 92.25 97 PRO A N 1
ATOM 757 C CA . PRO A 1 97 ? -0.632 3.628 -1.881 1.00 92.25 97 PRO A CA 1
ATOM 758 C C . PRO A 1 97 ? -0.493 4.975 -1.167 1.00 92.25 97 PRO A C 1
ATOM 760 O O . PRO A 1 97 ? -0.942 5.107 -0.027 1.00 92.25 97 P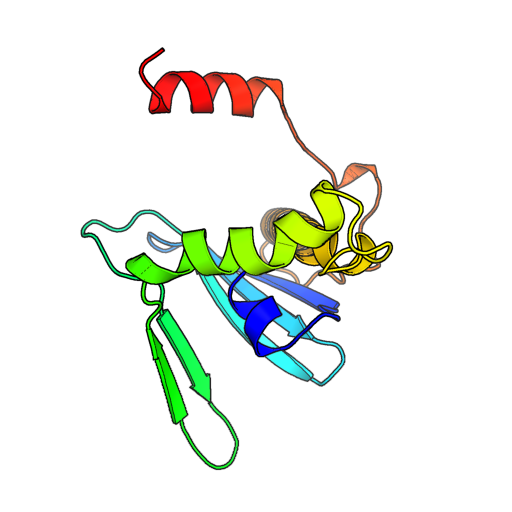RO A O 1
ATOM 763 N N . GLU A 1 98 ? 0.094 5.972 -1.827 1.00 91.31 98 GLU A N 1
ATOM 764 C CA . GLU A 1 98 ? 0.257 7.315 -1.266 1.00 91.31 98 GLU A CA 1
ATOM 765 C C . GLU A 1 98 ? -1.081 8.056 -1.234 1.00 91.31 98 GLU A C 1
ATOM 767 O O . GLU A 1 98 ? -1.437 8.658 -0.221 1.00 91.31 98 GLU A O 1
ATOM 772 N N . MET A 1 99 ? -1.894 7.928 -2.287 1.00 93.38 99 MET A N 1
ATOM 773 C CA . MET A 1 99 ? -3.264 8.456 -2.290 1.00 93.38 99 MET A CA 1
ATOM 774 C C . MET A 1 99 ? -4.108 7.824 -1.177 1.00 93.38 99 MET A C 1
ATOM 776 O O . MET A 1 99 ? -4.832 8.518 -0.463 1.00 93.38 99 MET A O 1
ATOM 780 N N . ALA A 1 100 ? -3.972 6.516 -0.957 1.00 94.25 100 ALA A N 1
ATOM 781 C CA . ALA A 1 100 ? -4.636 5.840 0.149 1.00 94.25 100 ALA A CA 1
ATOM 782 C C . ALA A 1 100 ? -4.145 6.337 1.522 1.00 94.25 100 ALA A C 1
ATOM 784 O O . ALA A 1 100 ? -4.944 6.459 2.454 1.00 94.25 100 ALA A O 1
ATOM 785 N N . ALA A 1 101 ? -2.858 6.668 1.663 1.00 92.44 101 ALA A N 1
ATOM 786 C CA . ALA A 1 101 ? -2.329 7.279 2.880 1.00 92.44 101 ALA A CA 1
ATOM 787 C C . ALA A 1 101 ? -2.921 8.680 3.124 1.00 92.44 101 ALA A C 1
ATOM 789 O O . ALA A 1 101 ? -3.298 8.995 4.256 1.00 92.44 101 ALA A O 1
ATOM 790 N N . VAL A 1 102 ? -3.087 9.492 2.076 1.00 94.19 102 VAL A N 1
ATOM 791 C CA . VAL A 1 102 ? -3.764 10.800 2.153 1.00 94.19 102 VAL A CA 1
ATOM 792 C C . VAL A 1 102 ? -5.236 10.634 2.547 1.00 94.19 102 VAL A C 1
ATOM 794 O O . VAL A 1 102 ? -5.697 11.277 3.493 1.00 94.19 102 VAL A O 1
ATOM 797 N N . ALA A 1 103 ? -5.961 9.708 1.913 1.00 95.31 103 ALA A N 1
ATOM 798 C CA . ALA A 1 103 ? -7.347 9.393 2.266 1.00 95.31 103 ALA A CA 1
ATOM 799 C C . ALA A 1 103 ? -7.487 8.907 3.715 1.00 95.31 103 ALA A C 1
ATOM 801 O O . ALA A 1 103 ? -8.426 9.294 4.410 1.00 95.31 103 ALA A O 1
ATOM 802 N N . MET A 1 104 ? -6.526 8.126 4.216 1.00 94.31 104 MET A N 1
ATOM 803 C CA . MET A 1 104 ? -6.474 7.736 5.627 1.00 94.31 104 MET A CA 1
ATOM 804 C C . MET A 1 104 ? -6.333 8.947 6.552 1.00 94.31 104 MET A C 1
ATOM 806 O O . MET A 1 104 ? -7.053 9.033 7.549 1.00 94.31 104 MET A O 1
ATOM 810 N N . MET A 1 105 ? -5.449 9.894 6.231 1.00 92.56 105 MET A N 1
ATOM 811 C CA . MET A 1 105 ? -5.262 11.109 7.031 1.00 92.56 105 MET A CA 1
ATOM 812 C C . MET A 1 105 ? -6.526 11.976 7.040 1.00 92.56 105 MET A C 1
ATOM 814 O O . MET A 1 105 ? -6.958 12.419 8.107 1.00 92.56 105 MET A O 1
ATOM 818 N N . LYS A 1 106 ? -7.174 12.147 5.882 1.00 94.81 106 LYS A N 1
ATOM 819 C CA . LYS A 1 106 ? -8.471 12.832 5.769 1.00 94.81 106 LYS A CA 1
ATOM 820 C C . LYS A 1 106 ? -9.546 12.124 6.594 1.00 94.81 106 LYS A C 1
ATOM 822 O O . LYS A 1 106 ? -10.203 12.758 7.414 1.00 94.81 106 LYS A O 1
ATOM 827 N N . SER A 1 107 ? -9.660 10.801 6.461 1.00 96.62 107 SER A N 1
ATOM 828 C CA . SER A 1 107 ? -10.582 9.978 7.250 1.00 96.62 107 SER A CA 1
ATOM 829 C C . SER A 1 107 ? -10.357 10.158 8.752 1.00 96.62 107 SER A C 1
ATOM 831 O O . SER A 1 107 ? -11.315 10.365 9.496 1.00 96.62 107 SER A O 1
ATOM 833 N N . LYS A 1 108 ? -9.097 10.162 9.209 1.00 94.62 108 LYS A N 1
ATOM 834 C CA . LYS A 1 108 ? -8.736 10.408 10.612 1.00 94.62 108 LYS A CA 1
ATOM 835 C C . LYS A 1 108 ? -9.211 11.782 11.092 1.00 94.62 108 LYS A C 1
ATOM 837 O O . LYS A 1 108 ? -9.820 11.862 12.157 1.00 94.62 108 LYS A O 1
ATOM 842 N N . ASN A 1 109 ? -8.977 12.836 10.312 1.00 92.56 109 ASN A N 1
ATOM 843 C CA . ASN A 1 109 ? -9.406 14.199 10.648 1.00 92.56 109 ASN A CA 1
ATOM 844 C C . ASN A 1 109 ? -10.935 14.335 10.707 1.00 92.56 109 ASN A C 1
ATOM 846 O O . ASN A 1 109 ? -11.455 15.115 11.499 1.00 92.56 109 ASN A O 1
ATOM 850 N N . LEU A 1 110 ? -11.651 13.533 9.918 1.00 94.50 110 LEU A N 1
ATOM 851 C CA . LEU A 1 110 ? -13.112 13.449 9.914 1.00 94.50 110 LEU A CA 1
ATOM 852 C C . LEU A 1 110 ? -13.674 12.473 10.966 1.00 94.50 110 LEU A C 1
ATOM 854 O O . LEU A 1 110 ? -14.847 12.115 10.906 1.00 94.50 110 LEU A O 1
ATOM 858 N N . GLY A 1 111 ? -12.866 12.007 11.923 1.00 95.06 111 GLY A N 1
ATOM 859 C CA . GLY A 1 111 ? -13.331 11.114 12.990 1.00 95.06 111 GLY A CA 1
ATOM 860 C C . GLY A 1 111 ? -13.532 9.657 12.558 1.00 95.06 111 GLY A C 1
ATOM 861 O O . GLY A 1 111 ? -14.329 8.939 13.156 1.00 95.06 111 GLY A O 1
ATOM 862 N N . GLY A 1 112 ? -12.818 9.204 11.527 1.00 95.62 112 GLY A N 1
ATOM 863 C CA . GLY A 1 112 ? -12.874 7.825 11.031 1.00 95.62 112 GLY A CA 1
ATOM 864 C C . GLY A 1 112 ? -14.027 7.559 10.064 1.00 95.62 112 GLY A C 1
ATOM 865 O O . GLY A 1 112 ? -14.500 6.423 9.966 1.00 95.62 112 GLY A O 1
ATOM 866 N N . ILE A 1 113 ? -14.506 8.588 9.361 1.00 97.00 113 ILE A N 1
ATOM 867 C CA . ILE A 1 113 ? -15.484 8.448 8.272 1.00 97.00 113 ILE A CA 1
ATOM 868 C C . ILE A 1 113 ? -14.773 7.883 7.028 1.00 97.00 113 ILE A C 1
ATOM 870 O O . ILE A 1 113 ? -13.656 8.319 6.742 1.00 97.00 113 ILE A O 1
ATOM 874 N N . PRO A 1 114 ? -15.360 6.914 6.297 1.00 97.62 114 PRO A N 1
ATOM 875 C CA . PRO A 1 114 ? -14.788 6.428 5.040 1.00 97.62 114 PRO A CA 1
ATOM 876 C C . PRO A 1 114 ? -14.623 7.554 4.011 1.00 97.62 114 PRO A C 1
ATOM 878 O O . PRO A 1 114 ? -15.520 8.375 3.852 1.00 97.62 114 PRO A O 1
ATOM 881 N N . VAL A 1 115 ? -13.497 7.563 3.301 1.00 97.69 115 VAL A N 1
ATOM 882 C CA . VAL A 1 115 ? -13.171 8.535 2.247 1.00 97.69 115 VAL A CA 1
ATOM 883 C C . VAL A 1 115 ? -12.917 7.781 0.948 1.00 97.69 115 VAL A C 1
ATOM 885 O O . VAL A 1 115 ? -12.112 6.845 0.936 1.00 97.69 115 VAL A O 1
ATOM 888 N N . GLU A 1 116 ? -13.581 8.167 -0.142 1.00 97.25 116 GLU A N 1
ATOM 889 C CA . GLU A 1 116 ? -13.237 7.654 -1.470 1.00 97.25 116 GLU A CA 1
ATOM 890 C C . GLU A 1 116 ? -11.975 8.343 -2.003 1.00 97.25 116 GLU A C 1
ATOM 892 O O . GLU A 1 116 ? -11.811 9.557 -1.899 1.00 97.25 116 GLU A O 1
ATOM 897 N N . ILE A 1 117 ? -11.066 7.566 -2.596 1.00 94.81 117 ILE A N 1
ATOM 898 C CA . ILE A 1 117 ? -9.796 8.079 -3.130 1.00 94.81 117 ILE A CA 1
ATOM 899 C C . ILE A 1 117 ? -10.039 9.083 -4.271 1.00 94.81 117 ILE A C 1
ATOM 901 O O . ILE A 1 117 ? -9.288 10.043 -4.419 1.00 94.81 117 ILE A O 1
ATOM 905 N N . SER A 1 118 ? -11.119 8.915 -5.040 1.00 93.88 118 SER A N 1
ATOM 906 C CA . SER A 1 118 ? -11.535 9.851 -6.092 1.00 93.88 118 SER A CA 1
ATOM 907 C C . SER A 1 118 ? -12.024 11.208 -5.576 1.00 93.88 118 SER A C 1
ATOM 909 O O . SER A 1 118 ? -12.126 12.144 -6.361 1.00 93.88 118 SER A O 1
ATOM 911 N N . GLU A 1 119 ? -12.328 11.333 -4.282 1.00 92.81 119 GLU A N 1
ATOM 912 C CA . GLU A 1 119 ? -12.791 12.579 -3.649 1.00 92.81 119 GLU A CA 1
ATOM 913 C C . GLU A 1 119 ? -11.647 13.380 -3.003 1.00 92.81 119 GLU A C 1
ATOM 915 O O . GLU A 1 119 ? -11.883 14.342 -2.261 1.00 92.81 119 GLU A O 1
ATOM 920 N N . LEU A 1 120 ? -10.398 12.969 -3.232 1.00 92.19 120 LEU A N 1
ATOM 921 C CA . LEU A 1 120 ? -9.229 13.717 -2.791 1.00 92.19 120 LEU A CA 1
ATOM 922 C C . LEU A 1 120 ? -9.031 14.960 -3.660 1.00 92.19 120 LEU A C 1
ATOM 924 O O . LEU A 1 120 ? -8.992 14.879 -4.887 1.00 92.19 120 LEU A O 1
ATOM 928 N N . SER A 1 121 ? -8.865 16.109 -3.016 1.00 87.94 121 SER A N 1
ATOM 929 C CA . SER A 1 121 ? -8.512 17.371 -3.665 1.00 87.94 121 SER A CA 1
ATOM 930 C C . SER A 1 121 ? -7.040 17.714 -3.445 1.00 87.94 121 SER A C 1
ATOM 932 O O . SER A 1 121 ? -6.381 17.179 -2.556 1.00 87.94 121 SER A O 1
ATOM 934 N N . GLU A 1 122 ? -6.518 18.671 -4.217 1.00 81.38 122 GLU A N 1
ATOM 935 C CA . GLU A 1 122 ? -5.139 19.161 -4.061 1.00 81.38 122 GLU A CA 1
ATOM 936 C C . GLU A 1 122 ? -4.830 19.648 -2.632 1.00 81.38 122 GLU A C 1
ATOM 938 O O . GLU A 1 122 ? -3.727 19.469 -2.125 1.00 81.38 122 GLU A O 1
ATOM 943 N N . SER A 1 123 ? -5.830 20.206 -1.946 1.00 81.56 123 SER A N 1
ATOM 944 C CA . SER A 1 123 ? -5.707 20.664 -0.560 1.00 81.56 123 SER A CA 1
ATOM 945 C C . SER A 1 123 ? -5.547 19.537 0.463 1.00 81.56 123 SER A C 1
ATOM 947 O O . SER A 1 123 ? -5.112 19.802 1.581 1.00 81.56 123 SER A O 1
ATOM 949 N N . ASP A 1 124 ? -5.920 18.301 0.120 1.00 83.50 124 ASP A N 1
ATOM 950 C CA . ASP A 1 124 ? -5.775 17.151 1.018 1.00 83.50 124 ASP A CA 1
ATOM 951 C C . ASP A 1 124 ? -4.324 16.648 1.075 1.00 83.50 124 ASP A C 1
ATOM 953 O O . ASP A 1 124 ? -3.926 16.007 2.053 1.00 83.50 124 ASP A O 1
ATOM 957 N N . TYR A 1 125 ? -3.508 16.959 0.060 1.00 75.31 125 TYR A N 1
ATOM 958 C CA . TYR A 1 125 ? -2.094 16.591 0.014 1.00 75.31 125 TYR A CA 1
ATOM 959 C C . TYR A 1 125 ? -1.276 17.497 0.943 1.00 75.31 125 TYR A C 1
ATOM 961 O O . TYR A 1 125 ? -0.597 18.433 0.529 1.00 75.31 125 TYR A O 1
ATOM 969 N N . ALA A 1 126 ? -1.325 17.204 2.238 1.00 65.31 126 ALA A N 1
ATOM 970 C CA . ALA A 1 126 ? -0.537 17.888 3.255 1.00 65.31 126 ALA A CA 1
ATOM 971 C C . ALA A 1 126 ? 0.815 17.181 3.462 1.00 65.31 126 ALA A C 1
ATOM 973 O O . ALA A 1 126 ? 1.026 16.504 4.470 1.00 65.31 126 ALA A O 1
ATOM 974 N N . TYR A 1 127 ? 1.734 17.307 2.500 1.00 66.69 127 TYR A N 1
ATOM 975 C CA . TYR A 1 127 ? 3.121 16.870 2.692 1.00 66.69 127 TYR A CA 1
ATOM 976 C C . TYR A 1 127 ? 3.985 18.029 3.201 1.00 66.69 127 TYR A C 1
ATOM 978 O O . TYR A 1 127 ? 4.396 18.903 2.439 1.00 66.69 127 TYR A O 1
ATOM 986 N N . ASP A 1 128 ? 4.291 18.025 4.499 1.00 71.56 128 ASP A N 1
ATOM 987 C CA . ASP A 1 128 ? 5.274 18.940 5.081 1.00 71.56 128 ASP A CA 1
ATOM 988 C C . ASP A 1 128 ? 6.685 18.341 4.980 1.00 71.56 128 ASP A C 1
ATOM 990 O O . ASP A 1 128 ? 7.171 17.644 5.879 1.00 71.56 128 ASP A O 1
ATOM 994 N N . GLY A 1 129 ? 7.363 18.638 3.870 1.00 70.75 129 GLY A N 1
ATOM 995 C CA . GLY A 1 129 ? 8.740 18.200 3.641 1.00 70.75 129 GLY A CA 1
ATOM 996 C C . GLY A 1 129 ? 9.745 18.747 4.663 1.00 70.75 129 GLY A C 1
ATOM 997 O O . GLY A 1 129 ? 10.778 18.116 4.903 1.00 70.75 129 GLY A O 1
ATOM 998 N N . THR A 1 130 ? 9.447 19.879 5.307 1.00 76.19 130 THR A N 1
ATOM 999 C CA . THR A 1 130 ? 10.333 20.485 6.311 1.00 76.19 130 THR A CA 1
ATOM 1000 C C . THR A 1 130 ? 10.295 19.669 7.594 1.00 76.19 130 THR A C 1
ATOM 1002 O O . THR A 1 130 ? 11.344 19.248 8.092 1.00 76.19 130 THR A O 1
ATOM 1005 N N . SER A 1 131 ? 9.089 19.382 8.087 1.00 74.00 131 SER A N 1
ATOM 1006 C CA . SER A 1 131 ? 8.883 18.552 9.278 1.00 74.00 131 SER A CA 1
ATOM 1007 C C . SER A 1 131 ? 9.394 17.126 9.070 1.00 74.00 131 SER A C 1
ATOM 1009 O O . SER A 1 131 ? 10.081 16.589 9.942 1.00 74.00 131 SER A O 1
ATOM 1011 N N . PHE A 1 132 ? 9.154 16.536 7.891 1.00 71.62 132 PHE A N 1
ATOM 1012 C CA . PHE A 1 132 ? 9.722 15.233 7.533 1.00 71.62 132 PHE A CA 1
ATOM 1013 C C . PHE A 1 132 ? 11.257 15.245 7.569 1.00 71.62 132 PHE A C 1
ATOM 1015 O O . PHE A 1 132 ? 11.864 14.378 8.194 1.00 71.62 132 PHE A O 1
ATOM 1022 N N . GLY A 1 133 ? 11.902 16.240 6.949 1.00 74.19 133 GLY A N 1
ATOM 1023 C CA . GLY A 1 133 ? 13.363 16.330 6.903 1.00 74.19 133 GLY A CA 1
ATOM 1024 C C . GLY A 1 133 ? 14.012 16.508 8.280 1.00 74.19 133 GLY A C 1
ATOM 1025 O O . GLY A 1 133 ? 15.084 15.954 8.530 1.00 74.19 133 GLY A O 1
ATOM 1026 N N . VAL A 1 134 ? 13.371 17.256 9.185 1.00 81.00 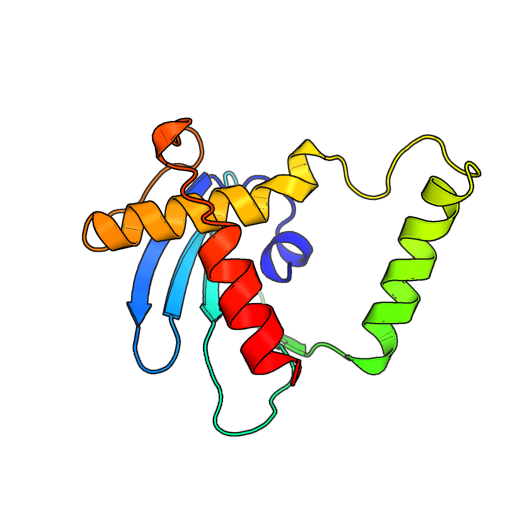134 VAL A N 1
ATOM 1027 C CA . VAL A 1 134 ? 13.825 17.413 10.579 1.00 81.00 134 VAL A CA 1
ATOM 1028 C C . VAL A 1 134 ? 13.754 16.084 11.329 1.00 81.00 134 VAL A C 1
ATOM 1030 O O . VAL A 1 134 ? 14.740 15.674 11.943 1.00 81.00 134 VAL A O 1
ATOM 1033 N N . GLU A 1 135 ? 12.623 15.386 11.241 1.00 75.94 135 GLU A N 1
ATOM 1034 C CA . GLU A 1 135 ? 12.425 14.097 11.913 1.00 75.94 135 GLU A CA 1
ATOM 1035 C C . GLU A 1 135 ? 13.357 13.013 11.344 1.00 75.94 135 GLU A C 1
ATOM 1037 O O . GLU A 1 135 ? 13.944 12.231 12.094 1.00 75.94 135 GLU A O 1
ATOM 1042 N N . TYR A 1 136 ? 13.562 13.001 10.024 1.00 72.75 136 TYR A N 1
ATOM 1043 C CA . TYR A 1 136 ? 14.454 12.059 9.350 1.00 72.75 136 TYR A CA 1
ATOM 1044 C C . TYR A 1 136 ? 15.914 12.215 9.795 1.00 72.75 136 TYR A C 1
ATOM 1046 O O . TYR A 1 136 ? 16.574 11.213 10.081 1.00 72.75 136 TYR A O 1
ATOM 1054 N N . ARG A 1 137 ? 16.420 13.454 9.912 1.00 80.81 137 ARG A N 1
ATOM 1055 C CA . ARG A 1 137 ? 17.773 13.723 10.441 1.00 80.81 137 ARG A CA 1
ATOM 1056 C C . ARG A 1 137 ? 17.919 13.238 11.882 1.00 80.81 137 ARG A C 1
ATOM 1058 O O . ARG A 1 137 ? 18.833 12.469 12.174 1.00 80.81 137 ARG A O 1
ATOM 1065 N N . ARG A 1 138 ? 16.937 13.565 12.732 1.00 81.38 138 ARG A N 1
ATOM 1066 C CA . ARG A 1 138 ? 16.882 13.137 14.138 1.00 81.38 138 ARG A CA 1
ATOM 1067 C C . ARG A 1 138 ? 16.961 11.616 14.296 1.00 81.38 138 ARG A C 1
ATOM 1069 O O . ARG A 1 138 ? 17.662 11.133 15.180 1.00 81.38 138 ARG A O 1
ATOM 1076 N N . LEU A 1 139 ? 16.243 10.861 13.462 1.00 72.31 139 LEU A N 1
ATOM 1077 C CA . LEU A 1 139 ? 16.244 9.392 13.490 1.00 72.31 139 LEU A CA 1
ATOM 1078 C C . LEU A 1 139 ? 17.507 8.776 12.870 1.00 72.31 139 LEU A C 1
ATOM 1080 O O . LEU A 1 139 ? 17.912 7.693 13.284 1.00 72.31 139 LEU A O 1
ATOM 1084 N N . SER A 1 140 ? 18.124 9.461 11.906 1.00 71.38 140 SER A N 1
ATOM 1085 C CA . SER A 1 140 ? 19.337 9.002 11.212 1.00 71.38 140 SER A CA 1
ATOM 1086 C C . SER A 1 140 ? 20.637 9.371 11.938 1.00 71.38 140 SER A C 1
ATOM 1088 O O . SER A 1 140 ? 21.710 8.992 11.478 1.00 71.38 140 SER A O 1
ATOM 1090 N N . GLY A 1 141 ? 20.558 10.093 13.063 1.00 62.84 141 GLY A N 1
ATOM 1091 C CA . GLY A 1 141 ? 21.717 10.470 13.877 1.00 62.84 141 GLY A CA 1
ATOM 1092 C C . GLY A 1 141 ? 22.570 11.607 13.302 1.00 62.84 141 GLY A C 1
ATOM 1093 O O . GLY A 1 141 ? 23.742 11.701 13.665 1.00 62.84 141 GLY A O 1
ATOM 1094 N N . TYR A 1 142 ? 21.998 12.439 12.422 1.00 50.06 142 TYR A N 1
ATOM 1095 C CA . TYR A 1 142 ? 22.616 13.660 11.883 1.00 50.06 142 TYR A CA 1
ATOM 1096 C C . TYR A 1 142 ? 22.093 14.918 12.577 1.00 50.06 142 TYR A C 1
ATOM 1098 O O . TYR A 1 142 ? 20.870 14.979 12.847 1.00 50.06 142 TYR A O 1
#

Radius of gyration: 17.23 Å; chains: 1; bounding box: 38×42×43 Å

Secondary structure (DSSP, 8-state):
-HHHHHH-S-EEEEEEEEEESEEEEEEEETTS-EEEEEEE--SS----EEEEE-SS-EEEEE--HHHHHHHHHHHHHHHHTTS-SS-SS-HHHHSHHHHHHHHHHHHHHTTS--EEGGG--GGG----HHHHHHHHHHHHT-